Protein AF-A0A5C5W8Z7-F1 (afdb_monomer_lite)

Structure (mmCIF, N/CA/C/O backbone):
data_AF-A0A5C5W8Z7-F1
#
_entry.id   AF-A0A5C5W8Z7-F1
#
loop_
_atom_site.group_PDB
_atom_site.id
_atom_site.type_symbol
_atom_site.label_atom_id
_atom_site.label_alt_id
_atom_site.label_comp_id
_atom_site.label_asym_id
_atom_site.label_entity_id
_atom_site.label_seq_id
_atom_site.pdbx_PDB_ins_code
_atom_site.Cartn_x
_atom_site.Cartn_y
_atom_site.Cartn_z
_atom_site.occupancy
_atom_site.B_iso_or_equiv
_atom_site.auth_seq_id
_atom_site.auth_comp_id
_atom_site.auth_asym_id
_atom_site.auth_atom_id
_atom_site.pdbx_PDB_model_num
ATOM 1 N N . MET A 1 1 ? 2.063 11.743 0.534 1.00 43.50 1 MET A N 1
ATOM 2 C CA . MET A 1 1 ? 2.990 10.641 0.182 1.00 43.50 1 MET A CA 1
ATOM 3 C C . MET A 1 1 ? 2.168 9.383 -0.043 1.00 43.50 1 MET A C 1
ATOM 5 O O . MET A 1 1 ? 1.370 9.056 0.823 1.00 43.50 1 MET A O 1
ATOM 9 N N . ALA A 1 2 ? 2.295 8.718 -1.194 1.00 52.56 2 ALA A N 1
ATOM 10 C CA . ALA A 1 2 ? 1.599 7.452 -1.439 1.00 52.56 2 ALA A CA 1
ATOM 11 C C . ALA A 1 2 ? 2.138 6.369 -0.487 1.00 52.56 2 ALA A C 1
ATOM 13 O O . ALA A 1 2 ? 3.353 6.212 -0.362 1.00 52.56 2 ALA A O 1
ATOM 14 N N . ARG A 1 3 ? 1.246 5.648 0.200 1.00 67.81 3 ARG A N 1
ATOM 15 C CA . ARG A 1 3 ? 1.610 4.568 1.126 1.00 67.81 3 ARG A CA 1
ATOM 16 C C . ARG A 1 3 ? 2.220 3.418 0.315 1.00 67.81 3 ARG A C 1
ATOM 18 O O . ARG A 1 3 ? 1.516 2.792 -0.471 1.00 67.81 3 ARG A O 1
ATOM 25 N N . GLN A 1 4 ? 3.526 3.188 0.443 1.00 77.81 4 GLN A N 1
ATOM 26 C CA . GLN A 1 4 ? 4.206 2.105 -0.275 1.00 77.81 4 GLN A CA 1
ATOM 27 C C . GLN A 1 4 ? 3.780 0.745 0.288 1.00 77.81 4 GLN A C 1
ATOM 29 O O . GLN A 1 4 ? 3.827 0.528 1.498 1.00 77.81 4 GLN A O 1
ATOM 34 N N . ASP A 1 5 ? 3.365 -0.165 -0.595 1.00 88.75 5 ASP A N 1
ATOM 35 C CA . ASP A 1 5 ? 3.001 -1.536 -0.236 1.00 88.75 5 ASP A CA 1
ATOM 36 C C . ASP A 1 5 ? 4.254 -2.425 -0.240 1.00 88.75 5 ASP A C 1
ATOM 38 O O . ASP A 1 5 ? 4.656 -2.984 -1.265 1.00 88.75 5 ASP A O 1
ATOM 42 N N . TYR A 1 6 ? 4.910 -2.518 0.919 1.00 93.62 6 TYR A N 1
ATOM 43 C CA . TYR A 1 6 ? 6.142 -3.293 1.082 1.00 93.62 6 TYR A CA 1
ATOM 44 C C . TYR A 1 6 ? 5.944 -4.789 0.805 1.00 93.62 6 TYR A C 1
ATOM 46 O O . TYR A 1 6 ? 6.866 -5.445 0.315 1.00 93.62 6 TYR A O 1
ATOM 54 N N . PHE A 1 7 ? 4.745 -5.325 1.061 1.00 93.69 7 PHE A N 1
ATOM 55 C CA . PHE A 1 7 ? 4.428 -6.721 0.762 1.00 93.69 7 PHE A CA 1
ATOM 56 C C . PHE A 1 7 ? 4.421 -6.959 -0.747 1.00 93.69 7 PHE A C 1
ATOM 58 O O . PHE A 1 7 ? 5.090 -7.877 -1.222 1.00 93.69 7 PHE A O 1
ATOM 65 N N . ALA A 1 8 ? 3.770 -6.075 -1.509 1.00 93.50 8 ALA A N 1
ATOM 66 C CA . ALA A 1 8 ? 3.748 -6.159 -2.967 1.00 93.50 8 ALA A CA 1
ATOM 67 C C . ALA A 1 8 ? 5.154 -6.056 -3.586 1.00 93.50 8 ALA A C 1
ATOM 69 O O . ALA A 1 8 ? 5.453 -6.773 -4.542 1.00 93.50 8 ALA A O 1
ATOM 70 N N . ILE A 1 9 ? 6.041 -5.223 -3.025 1.00 94.44 9 ILE A N 1
ATOM 71 C CA . ILE A 1 9 ? 7.437 -5.102 -3.487 1.00 94.44 9 ILE A CA 1
ATOM 72 C C . ILE A 1 9 ? 8.199 -6.428 -3.311 1.00 94.44 9 ILE A C 1
ATOM 74 O O . ILE A 1 9 ? 8.946 -6.830 -4.207 1.00 94.44 9 ILE A O 1
ATOM 78 N N . LEU A 1 10 ? 7.980 -7.134 -2.195 1.00 95.00 10 LEU A N 1
ATOM 79 C CA . LEU A 1 10 ? 8.564 -8.458 -1.938 1.00 95.00 10 LEU A CA 1
ATOM 80 C C . LEU A 1 10 ? 7.828 -9.608 -2.645 1.00 95.00 10 LEU A C 1
ATOM 82 O O . LEU A 1 10 ? 8.274 -10.749 -2.561 1.00 95.00 10 LEU A O 1
ATOM 86 N N . GLY A 1 11 ? 6.724 -9.335 -3.349 1.00 93.38 11 GLY A N 1
ATOM 87 C CA . GLY A 1 11 ? 5.895 -10.369 -3.975 1.00 93.38 11 GLY A CA 1
ATOM 88 C C . GLY A 1 11 ? 5.112 -11.218 -2.968 1.00 93.38 11 GLY A C 1
ATOM 89 O O . GLY A 1 11 ? 4.762 -12.358 -3.263 1.00 93.38 11 GLY A O 1
ATOM 90 N N . LEU A 1 12 ? 4.848 -10.673 -1.781 1.00 93.44 12 LEU A N 1
ATOM 91 C CA . LEU A 1 12 ? 4.080 -11.302 -0.713 1.00 93.44 12 LEU A CA 1
ATOM 92 C C . LEU A 1 12 ? 2.656 -10.735 -0.668 1.00 93.44 12 LEU A C 1
ATOM 94 O O . LEU A 1 12 ? 2.416 -9.576 -1.008 1.00 93.44 12 LEU A O 1
ATOM 98 N N . ALA A 1 13 ? 1.701 -11.544 -0.211 1.00 91.38 13 ALA A N 1
ATOM 99 C CA . ALA A 1 13 ? 0.387 -11.032 0.165 1.00 91.38 13 ALA A CA 1
ATOM 100 C C . ALA A 1 13 ? 0.488 -10.290 1.514 1.00 91.38 13 ALA A C 1
ATOM 102 O O . ALA A 1 13 ? 1.388 -10.583 2.294 1.00 91.38 13 ALA A O 1
ATOM 103 N N . PRO A 1 14 ? -0.408 -9.349 1.853 1.00 89.50 14 PRO A N 1
ATOM 104 C CA . PRO A 1 14 ? -0.404 -8.744 3.185 1.00 89.50 14 PRO A CA 1
ATOM 105 C C . PRO A 1 14 ? -0.657 -9.797 4.274 1.00 89.50 14 PRO A C 1
ATOM 107 O O . PRO A 1 14 ? -1.724 -10.414 4.313 1.00 89.50 14 PRO A O 1
ATOM 110 N N . GLY A 1 15 ? 0.312 -10.003 5.166 1.00 90.44 15 GLY A N 1
ATOM 111 C CA . GLY A 1 15 ? 0.252 -11.056 6.180 1.00 90.44 15 GLY A CA 1
ATOM 112 C C . GLY A 1 15 ? 1.413 -11.023 7.170 1.00 90.44 15 GLY A C 1
ATOM 113 O O . GLY A 1 15 ? 2.303 -10.179 7.078 1.00 90.44 15 GLY A O 1
ATOM 114 N N . ARG A 1 16 ? 1.385 -11.935 8.148 1.00 92.12 16 ARG A N 1
ATOM 115 C CA . ARG A 1 16 ? 2.500 -12.151 9.081 1.00 92.12 16 ARG A CA 1
ATOM 116 C C . ARG A 1 16 ? 3.389 -13.255 8.531 1.00 92.12 16 ARG A C 1
ATOM 118 O O . ARG A 1 16 ? 2.893 -14.345 8.267 1.00 92.12 16 ARG A O 1
ATOM 125 N N . TYR A 1 17 ? 4.676 -12.969 8.395 1.00 95.19 17 TYR A N 1
ATOM 126 C CA . TYR A 1 17 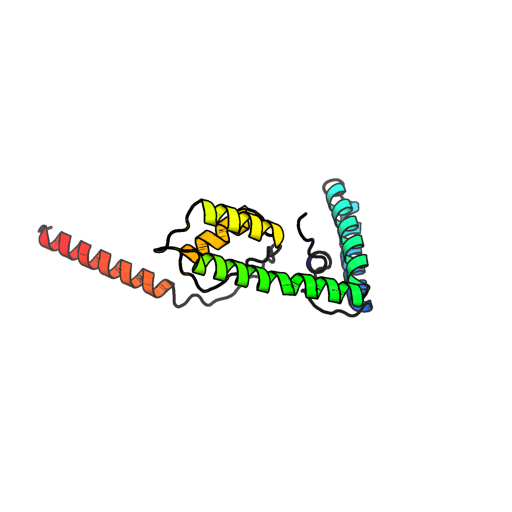? 5.659 -13.897 7.841 1.00 95.19 17 TYR A CA 1
ATOM 127 C C . TYR A 1 17 ? 6.851 -14.000 8.777 1.00 95.19 17 TYR A C 1
ATOM 129 O O . TYR A 1 17 ? 7.242 -13.018 9.407 1.00 95.19 17 TYR A O 1
ATOM 137 N N . GLY A 1 18 ? 7.440 -15.191 8.861 1.00 95.38 18 GLY A N 1
ATOM 138 C CA . GLY A 1 18 ? 8.672 -15.375 9.617 1.00 95.38 18 GLY A CA 1
ATOM 139 C C . GLY A 1 18 ? 9.845 -14.631 8.958 1.00 95.38 18 GLY A C 1
ATOM 140 O O . GLY A 1 18 ? 9.881 -14.537 7.727 1.00 95.38 18 GLY A O 1
ATOM 141 N N . PRO A 1 19 ? 10.851 -14.168 9.727 1.00 95.31 19 PRO A N 1
ATOM 142 C CA . PRO A 1 19 ? 12.020 -13.479 9.172 1.00 95.31 19 PRO A CA 1
ATOM 143 C C . PRO A 1 19 ? 12.725 -14.267 8.057 1.00 95.31 19 PRO A C 1
ATOM 145 O O . PRO A 1 19 ? 13.118 -13.688 7.049 1.00 95.31 19 PRO A O 1
ATOM 148 N N . ALA A 1 20 ? 12.808 -15.596 8.194 1.00 96.12 20 ALA A N 1
ATOM 149 C CA . ALA A 1 20 ? 13.424 -16.477 7.200 1.00 96.12 20 ALA A CA 1
ATOM 150 C C . ALA A 1 20 ? 12.660 -16.527 5.862 1.00 96.12 20 ALA A C 1
ATOM 152 O O . ALA A 1 20 ? 13.264 -16.689 4.802 1.00 96.12 20 ALA A O 1
ATOM 153 N N . GLU A 1 21 ? 11.332 -16.392 5.886 1.00 96.44 21 GLU A N 1
ATOM 154 C CA . GLU A 1 21 ? 10.515 -16.362 4.669 1.00 96.44 21 GLU A CA 1
ATOM 155 C C . GLU A 1 21 ? 10.649 -15.017 3.951 1.00 96.44 21 GLU A C 1
ATOM 157 O O . GLU A 1 21 ? 10.853 -14.981 2.736 1.00 96.44 21 GLU A O 1
ATOM 162 N N . VAL A 1 22 ? 10.624 -13.922 4.715 1.00 96.75 22 VAL A N 1
ATOM 163 C CA . VAL A 1 22 ? 10.871 -12.564 4.209 1.00 96.75 22 VAL A CA 1
ATOM 164 C C . VAL A 1 22 ? 12.258 -12.475 3.564 1.00 96.75 22 VAL A C 1
ATOM 166 O O . VAL A 1 22 ? 12.393 -11.968 2.451 1.00 96.75 22 VAL A O 1
ATOM 169 N N . GLU A 1 23 ? 13.284 -13.024 4.219 1.00 98.00 23 GLU A N 1
ATOM 170 C CA . GLU A 1 23 ? 14.651 -13.084 3.694 1.00 98.00 23 GLU A CA 1
ATOM 171 C C . GLU A 1 23 ? 14.748 -13.930 2.420 1.00 98.00 23 GLU A C 1
ATOM 173 O O . GLU A 1 23 ? 15.351 -13.499 1.434 1.00 98.00 23 GLU A O 1
ATOM 178 N N . ARG A 1 24 ? 14.099 -15.100 2.384 1.00 97.75 24 ARG A N 1
ATOM 179 C CA . ARG A 1 24 ? 14.063 -15.947 1.185 1.00 97.75 24 ARG A CA 1
ATOM 180 C C . ARG A 1 24 ? 13.482 -15.198 -0.016 1.00 97.75 24 ARG A C 1
ATOM 182 O O . ARG A 1 24 ? 14.074 -15.237 -1.095 1.00 97.75 24 ARG A O 1
ATOM 189 N N . GLN A 1 25 ? 12.357 -14.504 0.161 1.00 97.81 25 GLN A N 1
ATOM 190 C CA . GLN A 1 25 ? 11.733 -13.731 -0.917 1.00 97.81 25 GLN A CA 1
ATOM 191 C C . GLN A 1 25 ? 12.593 -12.545 -1.351 1.00 97.81 25 GLN A C 1
ATOM 193 O O . GLN A 1 25 ? 12.768 -12.311 -2.549 1.00 97.81 25 GLN A O 1
ATOM 198 N N . PHE A 1 26 ? 13.198 -11.841 -0.392 1.00 98.12 26 PHE A N 1
ATOM 199 C CA . PHE A 1 26 ? 14.139 -10.765 -0.677 1.00 98.12 26 PHE A CA 1
ATOM 200 C C . PHE A 1 26 ? 15.298 -11.247 -1.562 1.00 98.12 26 PHE A C 1
ATOM 202 O O . PHE A 1 26 ? 15.578 -10.631 -2.591 1.00 98.12 26 PHE A O 1
ATOM 209 N N . LEU A 1 27 ? 15.932 -12.373 -1.219 1.00 98.19 27 LEU A N 1
ATOM 210 C CA . LEU A 1 27 ? 17.051 -12.926 -1.986 1.00 98.19 27 LEU A CA 1
ATOM 211 C C . LEU A 1 27 ? 16.639 -13.351 -3.403 1.00 98.19 27 LEU A C 1
ATOM 213 O O . LEU A 1 27 ? 17.346 -13.037 -4.365 1.00 98.19 27 LEU A O 1
ATOM 217 N N . LEU A 1 28 ? 15.483 -14.010 -3.551 1.00 97.81 28 LEU A N 1
ATOM 218 C CA . LEU A 1 28 ? 14.939 -14.397 -4.858 1.00 97.81 28 LEU A CA 1
ATOM 219 C C . LEU A 1 28 ? 14.698 -13.174 -5.752 1.00 97.81 28 LEU A C 1
ATOM 221 O O . LEU A 1 28 ? 15.101 -13.148 -6.922 1.00 97.81 28 LEU A O 1
ATOM 225 N N . ARG A 1 29 ? 14.075 -12.130 -5.197 1.00 97.31 29 ARG A N 1
ATOM 226 C CA . ARG A 1 29 ? 13.762 -10.914 -5.946 1.00 97.31 29 ARG A CA 1
ATOM 227 C C . ARG A 1 29 ? 15.014 -10.110 -6.278 1.00 97.31 29 ARG A C 1
ATOM 229 O O . ARG A 1 29 ? 15.156 -9.658 -7.413 1.00 97.31 29 ARG A O 1
ATOM 236 N N . ARG A 1 30 ? 15.946 -10.002 -5.328 1.00 98.00 30 ARG A N 1
ATOM 237 C CA . ARG A 1 30 ? 17.237 -9.331 -5.509 1.00 98.00 30 ARG A CA 1
ATOM 238 C C . ARG A 1 30 ? 18.019 -9.953 -6.655 1.00 98.00 30 ARG A C 1
ATOM 240 O O . ARG A 1 30 ? 18.478 -9.216 -7.517 1.00 98.00 30 ARG A O 1
ATOM 247 N N . ARG A 1 31 ? 18.123 -11.286 -6.709 1.00 97.75 31 ARG A N 1
ATOM 248 C CA . ARG A 1 31 ? 18.792 -11.989 -7.817 1.00 97.75 31 ARG A CA 1
ATOM 249 C C . ARG A 1 31 ? 18.205 -11.588 -9.171 1.00 97.75 31 ARG A C 1
ATOM 251 O O . ARG A 1 31 ? 18.941 -11.169 -10.051 1.00 97.75 31 ARG A O 1
ATOM 258 N N . THR A 1 32 ? 16.877 -11.611 -9.285 1.00 96.38 32 THR A N 1
ATOM 259 C CA . THR A 1 32 ? 16.175 -11.231 -10.522 1.00 96.38 32 THR A CA 1
ATOM 260 C C . THR A 1 32 ? 16.473 -9.787 -10.948 1.00 96.38 32 THR A C 1
ATOM 262 O O . THR A 1 32 ? 16.596 -9.503 -12.137 1.00 96.38 32 THR A O 1
ATOM 265 N N . LEU A 1 33 ? 16.565 -8.850 -9.998 1.00 96.56 33 LEU A N 1
ATOM 266 C CA . LEU A 1 33 ? 16.876 -7.448 -10.300 1.00 96.56 33 LEU A CA 1
ATOM 267 C C . LEU A 1 33 ? 18.354 -7.232 -10.640 1.00 96.56 33 LEU A C 1
ATOM 269 O O . LEU A 1 33 ? 18.656 -6.431 -11.521 1.00 96.56 33 LEU A O 1
ATOM 273 N N . LEU A 1 34 ? 19.264 -7.962 -9.991 1.00 97.12 34 LEU A N 1
ATOM 274 C CA . LEU A 1 34 ? 20.688 -7.938 -10.327 1.00 97.12 34 LEU A CA 1
ATOM 275 C C . LEU A 1 34 ? 20.926 -8.444 -11.753 1.00 97.12 34 LEU A C 1
ATOM 277 O O . LEU A 1 34 ? 21.647 -7.793 -12.501 1.00 97.12 34 LEU A O 1
ATOM 281 N N . ASP A 1 35 ? 20.244 -9.517 -12.164 1.00 96.31 35 ASP A N 1
ATOM 282 C CA . ASP A 1 35 ? 20.320 -10.018 -13.542 1.00 96.31 35 ASP A CA 1
ATOM 283 C C . ASP A 1 35 ? 19.895 -8.928 -14.551 1.00 96.31 35 ASP A C 1
ATOM 285 O O . ASP A 1 35 ? 20.507 -8.761 -15.605 1.00 96.31 35 ASP A O 1
ATOM 289 N N . ARG A 1 36 ? 18.895 -8.105 -14.198 1.00 95.75 36 ARG A N 1
ATOM 290 C CA . ARG A 1 36 ? 18.420 -6.988 -15.035 1.00 95.75 36 ARG A CA 1
ATOM 291 C C . ARG A 1 36 ? 19.379 -5.803 -15.109 1.00 95.75 36 ARG A C 1
ATOM 293 O O . ARG A 1 36 ? 19.357 -5.097 -16.115 1.00 95.75 36 ARG A O 1
ATOM 300 N N . LEU A 1 37 ? 20.215 -5.574 -14.093 1.00 95.00 37 LEU A N 1
ATOM 301 C CA . LEU A 1 37 ? 21.189 -4.473 -14.101 1.00 95.00 37 LEU A CA 1
ATOM 302 C C . LEU A 1 37 ? 22.240 -4.618 -15.209 1.00 95.00 37 LEU A C 1
ATOM 304 O O . LEU A 1 37 ? 22.832 -3.617 -15.614 1.00 95.00 37 LEU A O 1
ATOM 308 N N . HIS A 1 38 ? 22.449 -5.832 -15.723 1.00 93.94 38 HIS A N 1
ATOM 309 C CA . HIS A 1 38 ? 23.340 -6.080 -16.854 1.00 93.94 38 HIS A CA 1
ATOM 310 C C . HIS A 1 38 ? 22.792 -5.548 -18.190 1.00 93.94 38 HIS A C 1
ATOM 312 O O . HIS A 1 38 ? 23.553 -5.420 -19.148 1.00 93.94 38 HIS A O 1
ATOM 318 N N . HIS A 1 39 ? 21.503 -5.195 -18.267 1.00 94.81 39 HIS A N 1
ATOM 319 C CA . HIS A 1 39 ? 20.895 -4.629 -19.470 1.00 94.81 39 HIS A CA 1
ATOM 320 C C . HIS A 1 39 ? 20.858 -3.093 -19.403 1.00 94.81 39 HIS A C 1
ATOM 322 O O . HIS A 1 39 ? 20.148 -2.538 -18.559 1.00 94.81 39 HIS A O 1
ATOM 328 N N . PRO A 1 40 ? 21.546 -2.371 -20.314 1.00 95.06 40 PRO A N 1
ATOM 329 C CA . PRO A 1 40 ? 21.642 -0.912 -20.245 1.00 95.06 40 PRO A CA 1
ATOM 330 C C . PRO A 1 40 ? 20.276 -0.224 -20.362 1.00 95.06 40 PRO A C 1
ATOM 332 O O . PRO A 1 40 ? 20.027 0.748 -19.658 1.00 95.06 40 PRO A O 1
ATOM 335 N N . ALA A 1 41 ? 19.362 -0.775 -21.169 1.00 96.88 41 ALA A N 1
ATOM 336 C CA . ALA A 1 41 ? 18.023 -0.221 -21.379 1.00 96.88 41 ALA A CA 1
ATOM 337 C C . ALA A 1 41 ? 17.134 -0.218 -20.119 1.00 96.88 41 ALA A C 1
ATOM 339 O O . ALA A 1 41 ? 16.183 0.552 -20.049 1.00 96.88 41 ALA A O 1
ATOM 340 N N . CYS A 1 42 ? 17.418 -1.069 -19.126 1.00 96.44 42 CYS A N 1
ATOM 341 C CA . CYS A 1 42 ? 16.596 -1.201 -17.916 1.00 96.44 42 CYS A CA 1
ATOM 342 C C . CYS A 1 42 ? 17.364 -0.879 -16.628 1.00 96.44 42 CYS A C 1
ATOM 344 O O . CYS A 1 42 ? 16.817 -1.053 -15.537 1.00 96.44 42 CYS A O 1
ATOM 346 N N . ARG A 1 43 ? 18.622 -0.435 -16.730 1.00 96.12 43 ARG A N 1
ATOM 347 C CA . ARG A 1 43 ? 19.531 -0.299 -15.585 1.00 96.12 43 ARG A CA 1
ATOM 348 C C . ARG A 1 43 ? 19.011 0.674 -14.529 1.00 96.12 43 ARG A C 1
ATOM 350 O O . ARG A 1 43 ? 19.019 0.337 -13.349 1.00 96.12 43 ARG A O 1
ATOM 357 N N . GLU A 1 44 ? 18.542 1.851 -14.938 1.00 96.12 44 GLU A N 1
ATOM 358 C CA . GLU A 1 44 ? 18.035 2.867 -14.004 1.00 96.12 44 GLU A CA 1
ATOM 359 C C . GLU A 1 44 ? 16.813 2.363 -13.232 1.00 96.12 44 GLU A C 1
ATOM 361 O O . GLU A 1 44 ? 16.769 2.441 -12.005 1.00 96.12 44 GLU A O 1
ATOM 366 N N . GLN A 1 45 ? 15.854 1.759 -13.938 1.00 95.81 45 GLN A N 1
ATOM 367 C CA . GLN A 1 45 ? 14.658 1.206 -13.312 1.00 95.81 45 GLN A CA 1
ATOM 368 C C . GLN A 1 45 ? 14.990 0.031 -12.383 1.00 95.81 45 GLN A C 1
ATOM 370 O O . GLN A 1 45 ? 14.467 -0.033 -11.274 1.00 95.81 45 GLN A O 1
ATOM 375 N N . ALA A 1 46 ? 15.893 -0.865 -12.792 1.00 96.19 46 ALA A N 1
ATOM 376 C CA . ALA A 1 46 ? 16.341 -1.978 -11.958 1.00 96.19 46 ALA A CA 1
ATOM 377 C C . ALA A 1 46 ? 17.067 -1.499 -10.689 1.00 96.19 46 ALA A C 1
ATOM 379 O O . ALA A 1 46 ? 16.886 -2.097 -9.629 1.00 96.19 46 ALA A O 1
ATOM 380 N N . SER A 1 47 ? 17.835 -0.406 -10.773 1.00 97.00 47 SER A N 1
ATOM 381 C CA . SER A 1 47 ? 18.465 0.225 -9.608 1.00 97.00 47 SER A CA 1
ATOM 382 C C . SER A 1 47 ? 17.418 0.792 -8.650 1.00 97.00 47 SER A C 1
ATOM 384 O O . SER A 1 47 ? 17.437 0.473 -7.464 1.00 97.00 47 SER A O 1
ATOM 386 N N . ALA A 1 48 ? 16.453 1.560 -9.165 1.00 96.56 48 ALA A N 1
ATOM 387 C CA . ALA A 1 48 ? 15.379 2.123 -8.349 1.00 96.56 48 ALA A CA 1
ATOM 388 C C . ALA A 1 48 ? 14.518 1.033 -7.682 1.00 96.56 48 ALA A C 1
ATOM 390 O O . ALA A 1 48 ? 14.097 1.172 -6.532 1.00 96.56 48 ALA A O 1
ATOM 391 N N . ASP A 1 49 ? 14.258 -0.070 -8.386 1.00 96.12 49 ASP A N 1
ATOM 392 C CA . ASP A 1 49 ? 13.524 -1.208 -7.837 1.00 96.12 49 ASP A CA 1
ATOM 393 C C . ASP A 1 49 ? 14.337 -1.968 -6.774 1.00 96.12 49 ASP A C 1
ATOM 395 O O . ASP A 1 49 ? 13.752 -2.451 -5.802 1.00 96.12 49 ASP A O 1
ATOM 399 N N . LEU A 1 50 ? 15.669 -2.037 -6.900 1.00 97.31 50 LEU A N 1
ATOM 400 C CA .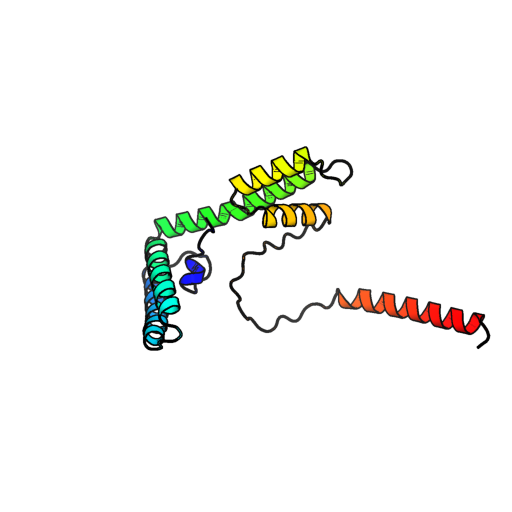 LEU A 1 50 ? 16.552 -2.583 -5.861 1.00 97.31 50 LEU A CA 1
ATOM 401 C C . LEU A 1 50 ? 16.505 -1.746 -4.585 1.00 97.31 50 LEU A C 1
ATOM 403 O O . LEU A 1 50 ? 16.352 -2.309 -3.501 1.00 97.31 50 LEU A O 1
ATOM 407 N N . ASP A 1 51 ? 16.566 -0.421 -4.703 1.00 97.19 51 ASP A N 1
ATOM 408 C CA . ASP A 1 51 ? 16.484 0.473 -3.547 1.00 97.19 51 ASP A CA 1
ATOM 409 C C . ASP A 1 51 ? 15.149 0.297 -2.809 1.00 97.19 51 ASP A C 1
ATOM 411 O O . ASP A 1 51 ? 15.113 0.100 -1.591 1.00 97.19 51 ASP A O 1
ATOM 415 N N . ARG A 1 52 ? 14.036 0.252 -3.555 1.00 96.31 52 ARG A N 1
ATOM 416 C CA . ARG A 1 52 ? 12.701 -0.036 -2.998 1.00 96.31 52 ARG A CA 1
ATOM 417 C C . ARG A 1 52 ? 12.639 -1.406 -2.325 1.00 96.31 52 ARG A C 1
ATOM 419 O O . ARG A 1 52 ? 12.040 -1.530 -1.257 1.00 96.31 52 ARG A O 1
ATOM 426 N N . LEU A 1 53 ? 13.252 -2.426 -2.928 1.00 97.25 53 LEU A N 1
ATOM 427 C CA . LEU A 1 53 ? 13.305 -3.779 -2.375 1.00 97.25 53 LEU A CA 1
ATOM 428 C C . LEU A 1 53 ? 14.049 -3.810 -1.032 1.00 97.25 53 LEU A C 1
ATOM 430 O O . LEU A 1 53 ? 13.592 -4.466 -0.096 1.00 97.25 53 LEU A O 1
ATOM 434 N N . HIS A 1 54 ? 15.157 -3.078 -0.911 1.00 97.06 54 HIS A N 1
ATOM 435 C CA . HIS A 1 54 ? 15.912 -2.965 0.337 1.00 97.06 54 HIS A CA 1
ATOM 436 C C . HIS A 1 54 ? 15.114 -2.263 1.442 1.00 97.06 54 HIS A C 1
ATOM 438 O O . HIS A 1 54 ? 15.106 -2.740 2.580 1.00 97.06 54 HIS A O 1
ATOM 444 N N . VAL A 1 55 ? 14.394 -1.185 1.113 1.00 95.44 55 VAL A N 1
ATOM 445 C CA . VAL A 1 55 ? 13.501 -0.508 2.069 1.00 95.44 55 VAL A CA 1
ATOM 446 C C . VAL A 1 55 ? 12.381 -1.447 2.525 1.00 95.44 55 VAL A C 1
ATOM 448 O O . VAL A 1 55 ? 12.144 -1.576 3.726 1.00 95.44 55 VAL A O 1
ATOM 451 N N . ALA A 1 56 ? 11.740 -2.163 1.595 1.00 95.12 56 ALA A N 1
ATOM 452 C CA . ALA A 1 56 ? 10.689 -3.129 1.915 1.00 95.12 56 ALA A CA 1
ATOM 453 C C . ALA A 1 56 ? 11.196 -4.259 2.826 1.00 95.12 56 ALA A C 1
ATOM 455 O O . ALA A 1 56 ? 10.539 -4.607 3.808 1.00 95.12 56 ALA A O 1
ATOM 456 N N . TYR A 1 57 ? 12.390 -4.794 2.552 1.00 96.88 57 TYR A N 1
ATOM 457 C CA . TYR A 1 57 ? 13.023 -5.803 3.400 1.00 96.88 57 TYR A CA 1
ATOM 458 C C . TYR A 1 57 ? 13.310 -5.272 4.809 1.00 96.88 57 TYR A C 1
ATOM 460 O O . TYR A 1 57 ? 12.952 -5.916 5.793 1.00 96.88 57 TYR A O 1
ATOM 468 N N . ALA A 1 58 ? 13.889 -4.075 4.927 1.00 95.06 58 ALA A N 1
ATOM 469 C CA . ALA A 1 58 ? 14.166 -3.454 6.222 1.00 95.06 58 ALA A CA 1
ATOM 470 C C . ALA A 1 58 ? 12.889 -3.161 7.033 1.00 95.06 58 ALA A C 1
ATOM 472 O O . ALA A 1 58 ? 12.914 -3.212 8.266 1.00 95.06 58 ALA A O 1
ATOM 473 N N . ALA A 1 59 ? 11.775 -2.869 6.357 1.00 93.06 59 ALA A N 1
ATOM 474 C CA . ALA A 1 59 ? 10.479 -2.659 6.994 1.00 93.06 59 ALA A CA 1
ATOM 475 C C . ALA A 1 59 ? 9.837 -3.972 7.477 1.00 93.06 59 ALA A C 1
ATOM 477 O O . ALA A 1 59 ? 9.243 -3.992 8.552 1.00 93.06 59 ALA A O 1
ATOM 478 N N . LEU A 1 60 ? 9.961 -5.060 6.708 1.00 95.44 60 LEU A N 1
ATOM 479 C CA . LEU A 1 60 ? 9.250 -6.320 6.962 1.00 95.44 60 LEU A CA 1
ATOM 480 C C . LEU A 1 60 ? 10.066 -7.389 7.702 1.00 95.44 60 LEU A C 1
ATOM 482 O O . LEU A 1 60 ? 9.479 -8.354 8.186 1.00 95.44 60 LEU A O 1
ATOM 486 N N . ARG A 1 61 ? 11.392 -7.242 7.816 1.00 95.81 61 ARG A N 1
ATOM 487 C CA . ARG A 1 61 ? 12.258 -8.190 8.546 1.00 95.81 61 ARG A CA 1
ATOM 488 C C . ARG A 1 61 ? 11.939 -8.257 10.043 1.00 95.81 61 ARG A C 1
ATOM 490 O O . ARG A 1 61 ? 12.108 -9.312 10.650 1.00 95.81 61 ARG A O 1
ATOM 497 N N . ASP A 1 62 ? 11.519 -7.139 10.632 1.00 93.88 62 ASP A N 1
ATOM 498 C CA . ASP A 1 62 ? 11.154 -7.046 12.046 1.00 93.88 62 ASP A CA 1
ATOM 499 C C . ASP A 1 62 ? 9.652 -7.356 12.237 1.00 93.88 62 ASP A C 1
ATOM 501 O O . ASP A 1 62 ? 8.807 -6.609 11.726 1.00 93.88 62 ASP A O 1
ATOM 505 N N . PRO A 1 63 ? 9.289 -8.411 12.995 1.00 92.00 63 PRO A N 1
ATOM 506 C CA . PRO A 1 63 ? 7.894 -8.758 13.270 1.00 92.00 63 PRO A CA 1
ATOM 507 C C . PRO A 1 63 ? 7.075 -7.632 13.921 1.00 92.00 63 PRO A C 1
ATOM 509 O O . PRO A 1 63 ? 5.862 -7.540 13.693 1.00 92.00 63 PRO A O 1
ATOM 512 N N . ALA A 1 64 ? 7.711 -6.767 14.721 1.00 92.44 64 ALA A N 1
ATOM 513 C CA . ALA A 1 64 ? 7.043 -5.638 15.361 1.00 92.44 64 ALA A CA 1
ATOM 514 C C . ALA A 1 64 ? 6.634 -4.587 14.320 1.00 92.44 64 ALA A C 1
ATOM 516 O O . ALA A 1 64 ? 5.465 -4.196 14.252 1.00 92.44 64 ALA A O 1
ATOM 517 N N . ARG A 1 65 ? 7.561 -4.210 13.431 1.00 89.94 65 ARG A N 1
ATOM 518 C CA . ARG A 1 65 ? 7.293 -3.290 12.312 1.00 89.94 65 ARG A CA 1
ATOM 519 C C . ARG A 1 65 ? 6.295 -3.866 11.316 1.00 89.94 65 ARG A C 1
ATOM 521 O O . ARG A 1 65 ? 5.421 -3.144 10.844 1.00 89.94 65 ARG A O 1
ATOM 528 N N . GLN A 1 66 ? 6.365 -5.169 11.044 1.00 91.88 66 GLN A N 1
ATOM 529 C CA . GLN A 1 66 ? 5.379 -5.855 10.210 1.00 91.88 66 GLN A CA 1
ATOM 530 C C . GLN A 1 66 ? 3.973 -5.746 10.814 1.00 91.88 66 GLN A C 1
ATOM 532 O O . GLN A 1 66 ? 3.015 -5.425 10.113 1.00 91.88 66 GLN A O 1
ATOM 537 N N . SER A 1 67 ? 3.847 -5.974 12.123 1.00 88.25 67 SER A N 1
ATOM 538 C CA . SER A 1 67 ? 2.570 -5.852 12.831 1.00 88.25 67 SER A CA 1
ATOM 539 C C . SER A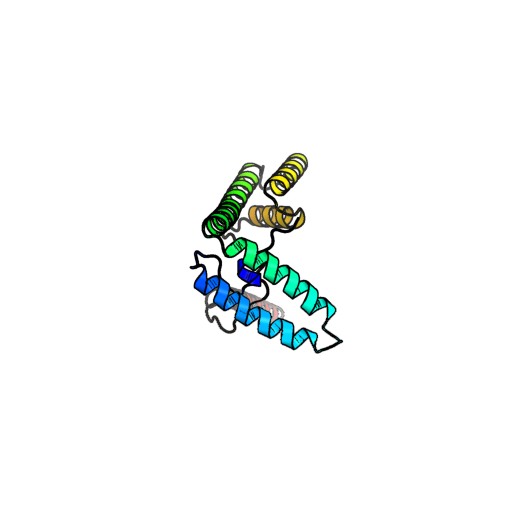 1 67 ? 2.037 -4.421 12.814 1.00 88.25 67 SER A C 1
ATOM 541 O O . SER A 1 67 ? 0.846 -4.237 12.567 1.00 88.25 67 SER A O 1
ATOM 543 N N . GLN A 1 68 ? 2.907 -3.425 13.000 1.00 88.31 68 GLN A N 1
ATOM 544 C CA . GLN A 1 68 ? 2.549 -2.013 12.876 1.00 88.31 68 GLN A CA 1
ATOM 545 C C . GLN A 1 68 ? 2.069 -1.673 11.459 1.00 88.31 68 GLN A C 1
ATOM 547 O O . GLN A 1 68 ? 1.035 -1.038 11.297 1.00 88.31 68 GLN A O 1
ATOM 552 N N . HIS A 1 69 ? 2.761 -2.141 10.418 1.00 86.06 69 HIS A N 1
ATOM 553 C CA . HIS A 1 69 ? 2.349 -1.886 9.037 1.00 86.06 69 HIS A CA 1
ATOM 554 C C . HIS A 1 69 ? 0.992 -2.534 8.716 1.00 86.06 69 HIS A C 1
ATOM 556 O O . HIS A 1 69 ? 0.155 -1.950 8.028 1.00 86.06 69 HIS A O 1
ATOM 562 N N . LEU A 1 70 ? 0.732 -3.729 9.255 1.00 86.31 70 LEU A N 1
ATOM 563 C CA . LEU A 1 70 ? -0.554 -4.408 9.108 1.00 86.31 70 LEU A CA 1
ATOM 564 C C . LEU A 1 70 ? -1.689 -3.713 9.871 1.00 86.31 70 LEU A C 1
ATOM 566 O O . LEU A 1 70 ? -2.803 -3.667 9.352 1.00 86.31 70 LEU A O 1
ATOM 570 N N . SER A 1 71 ? -1.453 -3.186 11.079 1.00 83.31 71 SER A N 1
ATOM 571 C CA . SER A 1 71 ? -2.482 -2.432 11.815 1.00 83.31 71 SER A CA 1
ATOM 572 C C . SER A 1 71 ? -2.822 -1.132 11.092 1.00 83.31 71 SER A C 1
ATOM 574 O O . SER A 1 71 ? -3.989 -0.830 10.855 1.00 83.31 71 SER A O 1
ATOM 576 N N . GLU A 1 72 ? -1.797 -0.437 10.618 1.00 82.06 72 GLU A N 1
ATOM 577 C CA . GLU A 1 72 ? -1.894 0.733 9.762 1.00 82.06 72 GLU A CA 1
ATOM 578 C C . GLU A 1 72 ? -2.715 0.489 8.484 1.00 82.06 72 GLU A C 1
ATOM 580 O O . GLU A 1 72 ? -3.547 1.320 8.106 1.00 82.06 72 GLU A O 1
ATOM 585 N N . GLN A 1 73 ? -2.512 -0.657 7.827 1.00 74.62 73 GLN A N 1
ATOM 586 C CA . GLN A 1 73 ? -3.297 -1.071 6.663 1.00 74.62 73 GLN A CA 1
ATOM 587 C C . GLN A 1 73 ? -4.724 -1.512 7.019 1.00 74.62 73 GLN A C 1
ATOM 589 O O . GLN A 1 73 ? -5.617 -1.351 6.190 1.00 74.62 73 GLN A O 1
ATOM 594 N N . ARG A 1 74 ? -4.962 -2.062 8.219 1.00 71.19 74 ARG A N 1
ATOM 595 C CA . ARG A 1 74 ? -6.301 -2.462 8.692 1.00 71.19 74 ARG A CA 1
ATOM 596 C C . ARG A 1 74 ? -7.174 -1.286 9.110 1.00 71.19 74 ARG A C 1
ATOM 598 O O . ARG A 1 74 ? -8.380 -1.386 8.970 1.00 71.19 74 ARG A O 1
ATOM 605 N N . HIS A 1 75 ? -6.604 -0.183 9.586 1.00 64.38 75 HIS A N 1
ATOM 606 C CA . HIS A 1 75 ? -7.397 0.994 9.969 1.00 64.38 75 HIS A CA 1
ATOM 607 C C . HIS A 1 75 ? -7.851 1.832 8.764 1.00 64.38 75 HIS A C 1
ATOM 609 O O . HIS A 1 75 ? -8.811 2.590 8.862 1.00 64.38 75 HIS A O 1
ATOM 615 N N . ALA A 1 76 ? -7.204 1.671 7.606 1.00 64.44 76 ALA A N 1
ATOM 616 C CA . ALA A 1 76 ? -7.613 2.330 6.369 1.00 64.44 76 ALA A CA 1
ATOM 617 C C . ALA A 1 76 ? -9.021 1.920 5.873 1.00 64.44 76 ALA A C 1
ATOM 619 O O . ALA A 1 76 ? -9.804 2.818 5.576 1.00 64.44 76 ALA A O 1
ATOM 620 N N . PRO A 1 77 ? -9.392 0.624 5.779 1.00 68.06 77 PRO A N 1
ATOM 621 C CA . PRO A 1 77 ? -10.736 0.238 5.352 1.00 68.06 77 PRO A CA 1
ATOM 622 C C . PRO A 1 77 ? -11.826 0.720 6.315 1.00 68.06 77 PRO A C 1
ATOM 624 O O . PRO A 1 77 ? -12.850 1.205 5.843 1.00 68.06 77 PRO A O 1
ATOM 627 N N . ASP A 1 78 ? -11.590 0.696 7.629 1.00 78.12 78 ASP A N 1
ATOM 628 C CA . ASP A 1 78 ? -12.568 1.198 8.603 1.00 78.12 78 ASP A CA 1
ATOM 629 C C . ASP A 1 78 ? -12.780 2.713 8.462 1.00 78.12 78 ASP A C 1
ATOM 631 O O . ASP A 1 78 ? -13.914 3.188 8.479 1.00 78.12 78 ASP A O 1
ATOM 635 N N . ALA A 1 79 ? -11.708 3.481 8.233 1.00 82.81 79 ALA A N 1
ATOM 636 C CA . ALA A 1 79 ? -11.801 4.923 8.004 1.00 82.81 79 ALA A CA 1
ATOM 637 C C . ALA A 1 79 ? -12.569 5.271 6.715 1.00 82.81 79 ALA A C 1
ATOM 639 O O . ALA A 1 79 ? -13.346 6.224 6.702 1.00 82.81 79 ALA A O 1
ATOM 640 N N . VAL A 1 80 ? -12.392 4.490 5.643 1.00 86.44 80 VAL A N 1
ATOM 641 C CA . VAL A 1 80 ? -13.127 4.675 4.378 1.00 86.44 80 VAL A CA 1
ATOM 642 C C . VAL A 1 80 ? -14.610 4.346 4.548 1.00 86.44 80 VAL A C 1
ATOM 644 O O . VAL A 1 80 ? -15.455 5.092 4.059 1.00 86.44 80 VAL A O 1
ATOM 647 N N . VAL A 1 81 ? -14.938 3.268 5.267 1.00 88.12 81 VAL A N 1
ATOM 648 C CA . VAL A 1 81 ? -16.331 2.892 5.564 1.00 88.12 81 VAL A CA 1
ATOM 649 C C . VAL A 1 81 ? -17.010 3.957 6.427 1.00 88.12 81 VAL A C 1
ATOM 651 O O . VAL A 1 81 ? -18.138 4.354 6.139 1.00 88.12 81 VAL A O 1
ATOM 654 N N . LEU A 1 82 ? -16.319 4.472 7.449 1.00 89.38 82 LEU A N 1
ATOM 655 C CA . LEU A 1 82 ? -16.823 5.568 8.280 1.00 89.38 82 LEU A CA 1
ATOM 656 C C . LEU A 1 82 ? -17.045 6.847 7.467 1.00 89.38 82 LEU A C 1
ATOM 658 O O . LEU A 1 82 ? -18.088 7.483 7.612 1.00 89.38 82 LEU A O 1
ATOM 662 N N . LEU A 1 83 ? -16.106 7.200 6.583 1.00 92.44 83 LEU A N 1
ATOM 663 C CA . LEU A 1 83 ? -16.251 8.356 5.703 1.00 92.44 83 LEU A CA 1
ATOM 664 C C . LEU A 1 83 ? -17.441 8.188 4.751 1.00 92.44 83 LEU A C 1
ATOM 666 O O . LEU A 1 83 ? -18.228 9.112 4.598 1.00 92.44 83 LEU A O 1
ATOM 670 N N . ALA A 1 84 ? -17.615 7.013 4.149 1.00 91.88 84 ALA A N 1
ATOM 671 C CA . ALA A 1 84 ? -18.738 6.731 3.259 1.00 91.88 84 ALA A CA 1
ATOM 672 C C . ALA A 1 84 ? -20.093 6.802 3.973 1.00 91.88 84 ALA A C 1
ATOM 674 O O . ALA A 1 84 ? -21.021 7.424 3.460 1.00 91.88 84 ALA A O 1
ATOM 675 N N . ARG A 1 85 ? -20.190 6.249 5.189 1.00 91.06 85 ARG A N 1
ATOM 676 C CA . ARG A 1 85 ? -21.384 6.402 6.030 1.00 91.06 85 ARG A CA 1
ATOM 677 C C . ARG A 1 85 ? -21.680 7.877 6.296 1.00 91.06 85 ARG A C 1
ATOM 679 O O . ARG A 1 85 ? -22.810 8.314 6.129 1.00 91.06 85 ARG A O 1
ATOM 686 N N . ARG A 1 86 ? -20.649 8.657 6.624 1.00 92.62 86 ARG A N 1
ATOM 687 C CA . ARG A 1 86 ? -20.769 10.099 6.853 1.00 92.62 86 ARG A CA 1
ATOM 688 C C . ARG A 1 86 ? -21.199 10.871 5.606 1.00 92.62 86 ARG A C 1
ATOM 690 O O . ARG A 1 86 ? -21.948 11.832 5.732 1.00 92.62 86 ARG A O 1
ATOM 697 N N . ILE A 1 87 ? -20.732 10.470 4.421 1.00 93.19 87 ILE A N 1
ATOM 698 C CA . ILE A 1 87 ? -21.203 11.022 3.144 1.00 93.19 87 ILE A CA 1
ATOM 699 C C . ILE A 1 87 ? -22.701 10.756 3.006 1.00 93.19 87 ILE A C 1
ATOM 701 O O . ILE A 1 87 ? -23.432 11.696 2.721 1.00 93.19 87 ILE A O 1
ATOM 705 N N . GLY A 1 88 ? -23.149 9.522 3.264 1.00 92.00 88 GLY A N 1
ATOM 706 C CA . GLY A 1 88 ? -24.564 9.146 3.229 1.00 92.00 88 GLY A CA 1
ATOM 707 C C . GLY A 1 88 ? -25.419 9.972 4.191 1.00 92.00 88 GLY A C 1
ATOM 708 O O . GLY A 1 88 ? -26.423 10.539 3.775 1.00 92.00 88 GLY A O 1
ATOM 709 N N . ASP A 1 89 ? -24.967 10.131 5.438 1.00 91.31 89 ASP A N 1
ATOM 710 C CA . ASP A 1 89 ? -25.648 10.944 6.458 1.00 91.31 89 ASP A CA 1
ATOM 711 C C . ASP A 1 89 ? -25.674 12.449 6.110 1.00 91.31 89 ASP A C 1
ATOM 713 O O . ASP A 1 89 ? -26.506 13.196 6.621 1.00 91.31 89 ASP A O 1
ATOM 717 N N . ALA A 1 90 ? -24.748 12.916 5.266 1.00 93.12 90 ALA A N 1
ATOM 718 C CA . ALA A 1 90 ? -24.653 14.308 4.828 1.00 93.12 90 ALA A CA 1
ATOM 719 C C . ALA A 1 90 ? -25.452 14.613 3.547 1.00 93.12 90 ALA A C 1
ATOM 721 O O . ALA A 1 90 ? -25.475 15.774 3.123 1.00 93.12 90 ALA A O 1
ATOM 722 N N . LEU A 1 91 ? -26.067 13.605 2.918 1.00 93.00 91 LEU A N 1
ATOM 723 C CA . LEU A 1 91 ? -26.953 13.804 1.775 1.00 93.00 91 LEU A CA 1
ATOM 724 C C . LEU A 1 91 ? -28.299 14.350 2.251 1.00 93.00 91 LEU A C 1
ATOM 726 O O . LEU A 1 91 ? -29.017 13.708 3.012 1.00 93.00 91 LEU A O 1
ATOM 730 N N . GLU A 1 92 ? -28.659 15.526 1.751 1.00 87.38 92 GLU A N 1
ATOM 731 C CA . GLU A 1 92 ? -29.984 16.117 1.929 1.00 87.38 92 GLU A CA 1
ATOM 732 C C . GLU A 1 92 ? -30.733 15.940 0.605 1.00 87.38 92 GLU A C 1
ATOM 734 O O . GLU A 1 92 ? -30.260 16.399 -0.436 1.00 87.38 92 GLU A O 1
ATOM 739 N N . ASP A 1 93 ? -31.848 15.205 0.616 1.00 86.19 93 ASP A N 1
ATOM 740 C CA . ASP A 1 93 ? -32.646 14.893 -0.584 1.00 86.19 93 ASP A CA 1
ATOM 741 C C . ASP A 1 93 ? -31.841 14.227 -1.723 1.00 86.19 93 ASP A C 1
ATOM 743 O O . ASP A 1 93 ? -32.091 14.442 -2.909 1.00 86.19 93 ASP A O 1
ATOM 747 N N . GLY A 1 94 ? -30.836 13.418 -1.367 1.00 84.44 94 GLY A N 1
ATOM 748 C CA . GLY A 1 94 ? -29.965 12.735 -2.332 1.00 84.44 94 GLY A CA 1
ATOM 749 C C . GLY A 1 94 ? -28.913 13.638 -2.985 1.00 84.44 94 GLY A C 1
ATOM 750 O O . GLY A 1 94 ? -28.230 13.210 -3.914 1.00 84.44 94 GLY A O 1
ATOM 751 N N . LEU A 1 95 ? -28.748 14.872 -2.503 1.00 89.19 95 LEU A N 1
ATOM 752 C CA . LEU A 1 95 ? -27.763 15.824 -3.003 1.00 89.19 95 LEU A CA 1
ATOM 753 C C . LEU A 1 95 ? -26.777 16.226 -1.905 1.00 89.19 95 LEU A C 1
ATOM 755 O O . LEU A 1 95 ? -27.121 16.415 -0.739 1.00 89.19 95 LEU A O 1
ATOM 759 N N . LEU A 1 96 ? -25.517 16.399 -2.304 1.00 91.94 96 LEU A N 1
ATOM 760 C CA . LEU A 1 96 ? -24.457 16.863 -1.416 1.00 91.94 96 LEU A CA 1
ATOM 761 C C . LEU A 1 96 ? -24.218 18.360 -1.640 1.00 91.94 96 LEU A C 1
ATOM 763 O O . LEU A 1 96 ? -23.769 18.771 -2.713 1.00 91.94 96 LEU A O 1
ATOM 767 N N . ARG A 1 97 ? -24.484 19.188 -0.623 1.00 95.00 97 ARG A N 1
ATOM 768 C CA . ARG A 1 97 ? -24.196 20.632 -0.684 1.00 95.00 97 ARG A CA 1
ATOM 769 C C . ARG A 1 97 ? -22.696 20.887 -0.859 1.00 95.00 97 ARG A C 1
ATOM 771 O O . ARG A 1 97 ? -21.868 20.172 -0.297 1.00 95.00 97 ARG A O 1
ATOM 778 N N . HIS A 1 98 ? -22.341 21.974 -1.548 1.00 94.06 98 HIS A N 1
ATOM 779 C CA . HIS A 1 98 ? -20.941 22.345 -1.801 1.00 94.06 98 HIS A CA 1
ATOM 780 C C . HIS A 1 98 ? -20.106 22.446 -0.514 1.00 94.06 98 HIS A C 1
ATOM 782 O O . HIS A 1 98 ? -19.005 21.911 -0.444 1.00 94.06 98 HIS A O 1
ATOM 788 N N . SER A 1 99 ? -20.633 23.083 0.537 1.00 94.62 99 SER A N 1
ATOM 789 C CA . SER A 1 99 ? -19.923 23.211 1.818 1.00 94.62 99 SER A CA 1
ATOM 790 C C . SER A 1 99 ? -19.638 21.860 2.483 1.00 94.62 99 SER A C 1
ATOM 792 O O . SER A 1 99 ? -18.594 21.692 3.107 1.00 94.62 99 SER A O 1
ATOM 794 N N . ARG A 1 100 ? -20.536 20.878 2.327 1.00 95.12 100 ARG A N 1
ATOM 795 C CA . ARG A 1 100 ? -20.347 19.510 2.832 1.00 95.12 100 ARG A CA 1
ATOM 796 C C . ARG A 1 100 ? -19.341 18.732 1.996 1.00 95.12 100 ARG A C 1
ATOM 798 O O . ARG A 1 100 ? -18.518 18.024 2.567 1.00 95.12 100 ARG A O 1
ATOM 805 N N . ARG A 1 101 ? -19.365 18.902 0.669 1.00 95.12 101 ARG A N 1
ATOM 806 C CA . ARG A 1 101 ? -18.377 18.302 -0.238 1.00 95.12 101 ARG A CA 1
ATOM 807 C C . ARG A 1 101 ? -16.950 18.689 0.157 1.00 95.12 101 ARG A C 1
ATOM 809 O O . ARG A 1 101 ? -16.128 17.794 0.315 1.00 95.12 101 ARG A O 1
ATOM 816 N N . GLU A 1 102 ? -16.681 19.973 0.387 1.00 96.81 102 GLU A N 1
ATOM 817 C CA . GLU A 1 102 ? -15.347 20.435 0.809 1.00 96.81 102 GLU A CA 1
ATOM 818 C C . GLU A 1 102 ? -14.917 19.809 2.146 1.00 96.81 102 GLU A C 1
ATOM 820 O O . GLU A 1 102 ? -13.818 19.271 2.261 1.00 96.81 102 GLU A O 1
ATOM 825 N N . GLN A 1 103 ? -15.819 19.764 3.136 1.00 96.06 103 GLN A N 1
ATOM 826 C CA . GLN A 1 103 ? -15.545 19.129 4.434 1.00 96.06 103 GLN A CA 1
ATOM 827 C C . GLN A 1 103 ? -15.182 17.642 4.298 1.00 96.06 103 GLN A C 1
ATOM 829 O O . GLN A 1 103 ? -14.271 17.161 4.975 1.00 96.06 103 GLN A O 1
ATOM 834 N N . ILE A 1 104 ? -15.880 16.919 3.418 1.00 95.31 104 ILE A N 1
ATOM 835 C CA . ILE A 1 104 ? -15.615 15.506 3.130 1.00 95.31 104 ILE A CA 1
ATOM 836 C C . ILE A 1 104 ? -14.251 15.336 2.457 1.00 95.31 104 ILE A C 1
ATOM 8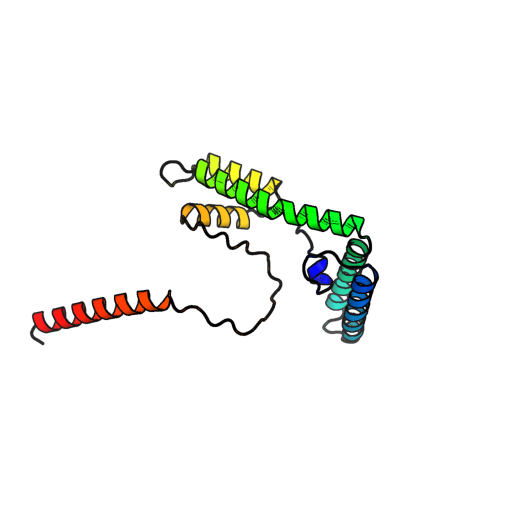38 O O . ILE A 1 104 ? -13.516 14.423 2.824 1.00 95.31 104 ILE A O 1
ATOM 842 N N . ILE A 1 105 ? -13.886 16.203 1.509 1.00 95.88 105 ILE A N 1
ATOM 843 C CA . ILE A 1 105 ? -12.582 16.151 0.830 1.00 95.88 105 ILE A CA 1
ATOM 844 C C . ILE A 1 105 ? -11.442 16.406 1.826 1.00 95.88 105 ILE A C 1
ATOM 846 O O . ILE A 1 105 ? -10.446 15.676 1.827 1.00 95.88 105 ILE A O 1
ATOM 850 N N . ASP A 1 106 ? -11.597 17.377 2.724 1.00 95.19 106 ASP A N 1
ATOM 851 C CA . ASP A 1 106 ? -10.610 17.660 3.769 1.00 95.19 106 ASP A CA 1
ATOM 852 C C . ASP A 1 106 ? -10.475 16.509 4.776 1.00 95.19 106 ASP A C 1
ATOM 854 O O . ASP A 1 106 ? -9.378 16.176 5.234 1.00 95.19 106 ASP A O 1
ATOM 858 N N . GLU A 1 107 ? -11.582 15.861 5.136 1.00 93.75 107 GLU A N 1
ATOM 859 C CA . GLU A 1 107 ? -11.569 14.663 5.975 1.00 93.75 107 GLU A CA 1
ATOM 860 C C . GLU A 1 107 ? -10.922 13.468 5.267 1.00 93.75 107 GLU A C 1
ATOM 862 O O . GLU A 1 107 ? -10.061 12.810 5.854 1.00 93.75 107 GLU A O 1
ATOM 867 N N . ALA A 1 108 ? -11.236 13.255 3.988 1.00 92.38 108 ALA A N 1
ATOM 868 C CA . ALA A 1 108 ? -10.608 12.248 3.141 1.00 92.38 108 ALA A CA 1
ATOM 869 C C . ALA A 1 108 ? -9.082 12.433 3.100 1.00 92.38 108 ALA A C 1
ATOM 871 O O . ALA A 1 108 ? -8.325 11.478 3.289 1.00 92.38 108 ALA A O 1
ATOM 872 N N . ARG A 1 109 ? -8.616 13.678 2.953 1.00 88.31 109 ARG A N 1
ATOM 873 C CA . ARG A 1 109 ? -7.188 14.018 2.970 1.00 88.31 109 ARG A CA 1
ATOM 874 C C . ARG A 1 109 ? -6.535 13.687 4.314 1.00 88.31 109 ARG A C 1
ATOM 876 O O . ARG A 1 109 ? -5.423 13.159 4.329 1.00 88.31 109 ARG A O 1
ATOM 883 N N . ARG A 1 110 ? -7.221 13.940 5.437 1.00 86.94 110 ARG A N 1
ATOM 884 C CA . ARG A 1 110 ? -6.736 13.602 6.792 1.00 86.94 110 ARG A CA 1
ATOM 885 C C . ARG A 1 110 ? -6.583 12.098 7.012 1.00 86.94 110 ARG A C 1
ATOM 887 O O . ARG A 1 110 ? -5.639 11.691 7.681 1.00 86.94 110 ARG A O 1
ATOM 894 N N . ILE A 1 111 ? -7.452 11.280 6.417 1.00 85.94 111 ILE A N 1
ATOM 895 C CA . ILE A 1 111 ? -7.345 9.810 6.469 1.00 85.94 111 ILE A CA 1
ATOM 896 C C . ILE A 1 111 ? -6.448 9.223 5.362 1.00 85.94 111 ILE A C 1
ATOM 898 O O . ILE A 1 111 ? -6.306 8.005 5.258 1.00 85.94 111 ILE A O 1
ATOM 902 N N . GLY A 1 112 ? -5.810 10.074 4.552 1.00 81.56 112 GLY A N 1
ATOM 903 C CA . GLY A 1 112 ? -4.824 9.676 3.547 1.00 81.56 112 GLY A CA 1
ATOM 904 C C . GLY A 1 112 ? -5.392 9.299 2.175 1.00 81.56 112 GLY A C 1
ATOM 905 O O . GLY A 1 112 ? -4.664 8.713 1.372 1.00 81.56 112 GLY A O 1
ATOM 906 N N . LEU A 1 113 ? -6.652 9.630 1.884 1.00 85.38 113 LEU A N 1
ATOM 907 C CA . LEU A 1 113 ? -7.225 9.506 0.543 1.00 85.38 113 LEU A CA 1
ATOM 908 C C . LEU A 1 113 ? -6.808 10.685 -0.340 1.00 85.38 113 LEU A C 1
ATOM 910 O O . LEU A 1 113 ? -6.685 11.825 0.115 1.00 85.38 113 LEU A O 1
ATOM 914 N N . SER A 1 114 ? -6.617 10.413 -1.630 1.00 85.44 114 SER A N 1
ATOM 915 C CA . SER A 1 114 ? -6.468 11.469 -2.627 1.00 85.44 114 SER A CA 1
ATOM 916 C C . SER A 1 114 ? -7.811 12.136 -2.921 1.00 85.44 114 SER A C 1
ATOM 918 O O . SER A 1 114 ? -8.878 11.552 -2.734 1.00 85.44 114 SER A O 1
ATOM 920 N N . GLU A 1 115 ? -7.766 13.357 -3.443 1.00 90.06 115 GLU A N 1
ATOM 921 C CA . GLU A 1 115 ? -8.968 14.093 -3.841 1.00 90.06 115 GLU A CA 1
ATOM 922 C C . GLU A 1 115 ? -9.792 13.340 -4.899 1.00 90.06 115 GLU A C 1
ATOM 924 O O . GLU A 1 115 ? -11.015 13.286 -4.819 1.00 90.06 115 GLU A O 1
ATOM 929 N N . PHE A 1 116 ? -9.135 12.678 -5.854 1.00 91.06 116 PHE A N 1
ATOM 930 C CA . PHE A 1 116 ? -9.811 11.818 -6.827 1.00 91.06 116 PHE A CA 1
ATOM 931 C C . PHE A 1 116 ? -10.533 10.637 -6.157 1.00 91.06 116 PHE A C 1
ATOM 933 O O . PHE A 1 116 ? -11.682 10.347 -6.485 1.00 91.06 116 PHE A O 1
ATOM 940 N N . GLN A 1 117 ? -9.891 9.978 -5.185 1.00 88.81 117 GLN A N 1
ATOM 941 C CA . GLN A 1 117 ? -10.510 8.887 -4.423 1.00 88.81 117 GLN A CA 1
ATOM 942 C C . GLN A 1 117 ? -11.710 9.375 -3.606 1.00 88.81 117 GLN A C 1
ATOM 944 O O . GLN A 1 117 ? -12.718 8.678 -3.540 1.00 88.81 117 GLN A O 1
ATOM 949 N N . ALA A 1 118 ? -11.625 10.577 -3.030 1.00 94.25 118 ALA A N 1
ATOM 950 C CA . ALA A 1 118 ? -12.738 11.197 -2.320 1.00 94.25 118 ALA A CA 1
ATOM 951 C C . ALA A 1 118 ? -13.936 11.439 -3.256 1.00 94.25 118 ALA A C 1
ATOM 953 O O . ALA A 1 118 ? -15.060 11.066 -2.926 1.00 94.25 118 ALA A O 1
ATOM 954 N N . HIS A 1 119 ? -13.698 11.986 -4.452 1.00 94.56 119 HIS A N 1
ATOM 955 C CA . HIS A 1 119 ? -14.744 12.191 -5.457 1.00 94.56 119 HIS A CA 1
ATOM 956 C C . HIS A 1 119 ? -15.386 10.881 -5.926 1.00 94.56 119 HIS A C 1
ATOM 958 O O . HIS A 1 119 ? -16.609 10.821 -6.051 1.00 94.56 119 HIS A O 1
ATOM 964 N N . LEU A 1 120 ? -14.591 9.828 -6.146 1.00 94.00 120 LEU A N 1
ATOM 965 C CA . LEU A 1 120 ? -15.121 8.505 -6.483 1.00 94.00 120 LEU A CA 1
ATOM 966 C C . LEU A 1 120 ? -15.999 7.939 -5.366 1.00 94.00 120 LEU A C 1
ATOM 968 O O . LEU A 1 120 ? -17.076 7.422 -5.648 1.00 94.00 120 LEU A O 1
ATOM 972 N N . LEU A 1 121 ? -15.570 8.077 -4.109 1.00 91.62 121 LEU A N 1
ATOM 973 C CA . LEU A 1 121 ? -16.343 7.617 -2.959 1.00 91.62 121 LEU A CA 1
ATOM 974 C C . LEU A 1 121 ? -17.685 8.355 -2.856 1.00 91.62 121 LEU A C 1
ATOM 976 O O . LEU A 1 121 ? -18.717 7.725 -2.651 1.00 91.62 121 LEU A O 1
ATOM 980 N N . ILE A 1 122 ? -17.687 9.676 -3.068 1.00 93.00 122 ILE A N 1
ATOM 981 C CA . ILE A 1 122 ? -18.915 10.484 -3.111 1.00 93.00 122 ILE A CA 1
ATOM 982 C C . ILE A 1 122 ? -19.843 10.005 -4.231 1.00 93.00 122 ILE A C 1
ATOM 984 O O . ILE A 1 122 ? -21.030 9.796 -3.992 1.00 93.00 122 ILE A O 1
ATOM 988 N N . ALA A 1 123 ? -19.316 9.823 -5.444 1.00 92.69 123 ALA A N 1
ATOM 989 C CA . ALA A 1 123 ? -20.102 9.369 -6.589 1.00 92.69 123 ALA A CA 1
ATOM 990 C C . ALA A 1 123 ? -20.724 7.987 -6.348 1.00 92.69 123 ALA A C 1
ATOM 992 O O . ALA A 1 123 ? -21.873 7.758 -6.714 1.00 92.69 123 ALA A O 1
ATOM 993 N N . GLN A 1 124 ? -19.989 7.087 -5.696 1.00 88.88 124 GLN A N 1
ATOM 994 C CA . GLN A 1 124 ? -20.476 5.755 -5.367 1.00 88.88 124 GLN A CA 1
ATOM 995 C C . GLN A 1 124 ? -21.616 5.790 -4.340 1.00 88.88 124 GLN A C 1
ATOM 997 O O . GLN A 1 124 ? -22.638 5.140 -4.547 1.00 88.88 124 GLN A O 1
ATOM 1002 N N . VAL A 1 125 ? -21.470 6.575 -3.267 1.00 91.31 125 VAL A N 1
ATOM 1003 C CA . VAL A 1 125 ? -22.530 6.727 -2.255 1.00 91.31 125 VAL A CA 1
ATOM 1004 C C . VAL A 1 125 ? -23.781 7.362 -2.871 1.00 91.31 125 VAL A C 1
ATOM 1006 O O . VAL A 1 125 ? -24.888 6.903 -2.613 1.00 91.31 125 VAL A O 1
ATOM 1009 N N . LEU A 1 126 ? -23.618 8.356 -3.753 1.00 88.75 126 LEU A N 1
ATOM 1010 C CA . LEU A 1 126 ? -24.727 8.954 -4.511 1.00 88.75 126 LEU A CA 1
ATOM 1011 C C . LEU A 1 126 ? -25.430 7.953 -5.442 1.00 88.75 126 LEU A C 1
ATOM 1013 O O . LEU A 1 126 ? -26.626 8.086 -5.686 1.00 88.75 126 LEU A O 1
ATOM 1017 N N . ALA A 1 127 ? -24.705 6.962 -5.966 1.00 89.19 127 ALA A N 1
ATOM 1018 C CA . ALA A 1 127 ? -25.266 5.920 -6.822 1.00 89.19 127 ALA A CA 1
ATOM 1019 C C . ALA A 1 127 ? -26.062 4.852 -6.044 1.00 89.19 127 ALA A C 1
ATOM 1021 O O . ALA A 1 127 ? -26.707 4.015 -6.674 1.00 89.19 127 ALA A O 1
ATOM 1022 N N . GLY A 1 128 ? -26.026 4.868 -4.704 1.00 80.06 128 GLY A N 1
ATOM 1023 C CA . GLY A 1 128 ? -26.708 3.881 -3.861 1.00 80.06 128 GLY A CA 1
ATOM 1024 C C . GLY A 1 128 ? -26.128 2.467 -3.976 1.00 80.06 128 GLY A C 1
ATOM 1025 O O . GLY A 1 128 ? -26.836 1.493 -3.733 1.00 80.06 128 GLY A O 1
ATOM 1026 N N . ASP A 1 129 ? -24.865 2.339 -4.395 1.00 75.19 129 ASP A N 1
ATOM 1027 C CA . ASP A 1 129 ? -24.195 1.043 -4.508 1.00 75.19 129 ASP A CA 1
ATOM 1028 C C . ASP A 1 129 ? -23.557 0.671 -3.158 1.00 75.19 129 ASP A C 1
ATOM 1030 O O . ASP A 1 129 ? -22.434 1.077 -2.844 1.00 75.19 129 ASP A O 1
ATOM 1034 N N . ASP A 1 130 ? -24.297 -0.092 -2.344 1.00 57.06 130 ASP A N 1
ATOM 1035 C CA . ASP A 1 130 ? -23.877 -0.575 -1.014 1.00 57.06 130 ASP A CA 1
ATOM 1036 C C . ASP A 1 130 ? -22.659 -1.519 -1.066 1.00 57.06 130 ASP A C 1
ATOM 1038 O O . ASP A 1 130 ? -22.029 -1.824 -0.046 1.00 57.06 130 ASP A O 1
ATOM 1042 N N . GLY A 1 131 ? -22.310 -2.024 -2.251 1.00 53.19 131 GLY A N 1
ATOM 1043 C CA . GLY A 1 131 ? -21.116 -2.830 -2.435 1.00 53.19 131 GLY A CA 1
ATOM 1044 C C . GLY A 1 131 ? -19.888 -1.934 -2.488 1.00 53.19 131 GLY A C 1
ATOM 1045 O O . GLY A 1 131 ? -19.671 -1.286 -3.494 1.00 53.19 131 GLY A O 1
ATOM 1046 N N . PHE A 1 132 ? -19.037 -1.918 -1.459 1.00 52.53 132 PHE A N 1
ATOM 1047 C CA . PHE A 1 132 ? -17.706 -1.300 -1.537 1.00 52.53 132 PHE A CA 1
ATOM 1048 C C . PHE A 1 132 ? -16.757 -2.178 -2.377 1.00 52.53 132 PHE A C 1
ATOM 1050 O O . PHE A 1 132 ? -16.201 -3.139 -1.828 1.00 52.53 132 PHE A O 1
ATOM 1057 N N . PRO A 1 133 ? -16.441 -1.882 -3.658 1.00 47.00 133 PRO A N 1
ATOM 1058 C CA . PRO A 1 133 ? -15.189 -2.357 -4.198 1.00 47.00 133 PRO A CA 1
ATOM 1059 C C . PRO A 1 133 ? -14.122 -1.485 -3.544 1.00 47.00 133 PRO A C 1
ATOM 1061 O O . PRO A 1 133 ? -13.835 -0.376 -3.987 1.00 47.00 133 PRO A O 1
ATOM 1064 N N . ILE A 1 134 ? -13.516 -1.968 -2.461 1.00 51.38 134 ILE A N 1
ATOM 1065 C CA . ILE A 1 134 ? -12.226 -1.434 -2.036 1.00 51.38 134 ILE A CA 1
ATOM 1066 C C . ILE A 1 134 ? -11.277 -1.749 -3.192 1.00 51.38 134 ILE A C 1
ATOM 1068 O O . ILE A 1 134 ? -10.674 -2.823 -3.247 1.00 51.38 134 ILE A O 1
ATOM 1072 N N . VAL A 1 135 ? -11.177 -0.830 -4.154 1.00 46.09 135 VAL A N 1
ATOM 1073 C CA . VAL A 1 135 ? -10.130 -0.828 -5.164 1.00 46.09 135 VAL A CA 1
ATOM 1074 C C . VAL A 1 135 ? -8.861 -0.485 -4.397 1.00 46.09 135 VAL A C 1
ATOM 1076 O O . VAL A 1 135 ? -8.376 0.644 -4.389 1.00 46.09 135 VAL A O 1
ATOM 1079 N N . ARG A 1 136 ? -8.311 -1.491 -3.703 1.00 44.28 136 ARG A N 1
ATOM 1080 C CA . ARG A 1 136 ? -6.869 -1.541 -3.497 1.00 44.28 136 ARG A CA 1
ATOM 1081 C C . ARG A 1 136 ? -6.275 -1.307 -4.881 1.00 44.28 136 ARG A C 1
ATOM 1083 O O . ARG A 1 136 ? -6.745 -1.963 -5.816 1.00 44.28 136 ARG A O 1
ATOM 1090 N N . PRO A 1 137 ? -5.291 -0.411 -5.047 1.00 42.19 137 PRO A N 1
ATOM 1091 C CA . PRO A 1 137 ? -4.502 -0.395 -6.262 1.00 42.19 137 PRO A CA 1
ATOM 1092 C C . PRO A 1 137 ? -3.825 -1.765 -6.353 1.00 42.19 137 PRO A C 1
ATOM 1094 O O . PRO A 1 137 ? -2.765 -1.996 -5.783 1.00 42.19 137 PRO A O 1
ATOM 1097 N N . GLN A 1 138 ? -4.507 -2.717 -6.992 1.00 40.72 138 GLN A N 1
ATOM 1098 C CA . GLN A 1 138 ? -3.944 -3.974 -7.426 1.00 40.72 138 GLN A CA 1
ATOM 1099 C C . GLN A 1 138 ? -2.925 -3.570 -8.475 1.00 40.72 138 GLN A C 1
ATOM 1101 O O . GLN A 1 138 ? -3.260 -3.302 -9.628 1.00 40.72 138 GLN A O 1
ATOM 1106 N N . SER A 1 139 ? -1.670 -3.478 -8.051 1.00 43.59 139 SER A N 1
ATOM 1107 C CA . SER A 1 139 ? -0.540 -3.706 -8.933 1.00 43.59 139 SER A CA 1
ATOM 1108 C C . SER A 1 139 ? -0.882 -4.942 -9.761 1.00 43.59 139 SER A C 1
ATOM 1110 O O . SER A 1 139 ? -1.119 -6.016 -9.215 1.00 43.59 139 SER A O 1
ATOM 1112 N N . ALA A 1 140 ? -1.034 -4.716 -11.065 1.00 44.34 140 ALA A N 1
ATOM 1113 C CA . ALA A 1 140 ? -1.583 -5.629 -12.053 1.00 44.34 140 ALA A CA 1
ATOM 1114 C C . ALA A 1 140 ? -1.147 -7.087 -11.833 1.00 44.34 140 ALA A C 1
ATOM 1116 O O . ALA A 1 140 ? -0.106 -7.527 -12.319 1.00 44.34 140 ALA A O 1
ATOM 1117 N N . GLN A 1 141 ? -1.974 -7.860 -11.131 1.00 42.84 141 GLN A N 1
ATOM 1118 C CA . GLN A 1 141 ? -1.947 -9.306 -11.227 1.00 42.84 141 GLN A CA 1
ATOM 1119 C C . GLN A 1 141 ? -2.845 -9.680 -12.394 1.00 42.84 141 GLN A C 1
ATOM 1121 O O . GLN A 1 141 ? -4.064 -9.783 -12.282 1.00 42.84 141 GLN A O 1
ATOM 1126 N N . VAL A 1 142 ? -2.195 -9.887 -13.535 1.00 51.56 142 VAL A N 1
ATOM 1127 C CA . VAL A 1 142 ? -2.693 -10.759 -14.591 1.00 51.56 142 VAL A CA 1
ATOM 1128 C C . VAL A 1 142 ? -3.015 -12.102 -13.934 1.00 51.56 142 VAL A C 1
ATOM 1130 O O . VAL A 1 142 ? -2.126 -12.900 -13.653 1.00 51.56 142 VAL A O 1
ATOM 1133 N N . SER A 1 143 ? -4.289 -12.334 -13.631 1.00 42.66 143 SER A N 1
ATOM 1134 C CA . SER A 1 143 ? -4.783 -13.642 -13.221 1.00 42.66 143 SER A CA 1
ATOM 1135 C C . SER A 1 143 ? -5.980 -13.991 -14.087 1.00 42.66 143 SER A C 1
ATOM 1137 O O . SER A 1 143 ? -7.082 -13.454 -13.962 1.00 42.66 143 SER A O 1
ATOM 1139 N N . ALA A 1 144 ? -5.688 -14.855 -15.050 1.00 49.22 144 ALA A N 1
ATOM 1140 C CA . ALA A 1 144 ? -6.631 -15.450 -15.963 1.00 49.22 144 ALA A CA 1
ATOM 1141 C C . ALA A 1 144 ? -7.734 -16.222 -15.214 1.00 49.22 144 ALA A C 1
ATOM 1143 O O . ALA A 1 144 ? -7.489 -16.880 -14.207 1.00 49.22 144 ALA A O 1
ATOM 1144 N N . LYS A 1 145 ? -8.933 -16.193 -15.809 1.00 47.41 145 LYS A N 1
ATOM 1145 C CA . LYS A 1 145 ? -10.111 -17.042 -15.552 1.00 47.41 145 LYS A CA 1
ATOM 1146 C C . LYS A 1 145 ? -10.726 -16.988 -14.144 1.00 47.41 145 LYS A C 1
ATOM 1148 O O . LYS A 1 145 ? -10.447 -17.809 -13.276 1.00 47.41 145 LYS A O 1
ATOM 1153 N N . ARG A 1 146 ? -11.790 -16.185 -14.026 1.00 43.16 146 ARG A N 1
ATOM 1154 C CA . ARG A 1 146 ? -12.984 -16.561 -13.246 1.00 43.16 146 ARG A CA 1
ATOM 1155 C C . ARG A 1 146 ? -14.224 -16.565 -14.148 1.00 43.16 146 ARG A C 1
ATOM 1157 O O . ARG A 1 146 ? -14.568 -15.517 -14.688 1.00 43.16 146 ARG A O 1
ATOM 1164 N N . PRO A 1 147 ? -14.927 -17.700 -14.300 1.00 52.72 147 PRO A N 1
ATOM 1165 C CA . PRO A 1 147 ? -16.240 -17.744 -14.918 1.00 52.72 147 PRO A CA 1
ATOM 1166 C C . PRO A 1 147 ? -17.313 -17.677 -13.824 1.00 52.72 147 PRO A C 1
ATOM 1168 O O . PRO A 1 147 ? -17.531 -18.664 -13.130 1.00 52.72 147 PRO A O 1
ATOM 1171 N N . ARG A 1 148 ? -18.006 -16.541 -13.668 1.00 51.53 148 ARG A N 1
ATOM 1172 C CA . ARG A 1 148 ? -19.391 -16.499 -13.143 1.00 51.53 148 ARG A CA 1
ATOM 1173 C C . ARG A 1 148 ? -19.984 -15.088 -13.211 1.00 51.53 148 ARG A C 1
ATOM 1175 O O . ARG A 1 148 ? -20.172 -14.417 -12.209 1.00 51.53 148 ARG A O 1
ATOM 1182 N N . ALA A 1 149 ? -20.353 -14.677 -14.418 1.00 46.88 149 ALA A N 1
ATOM 1183 C CA . ALA A 1 149 ? -21.323 -13.610 -14.651 1.00 46.88 149 ALA A CA 1
ATOM 1184 C C . ALA A 1 149 ? -22.529 -14.226 -15.380 1.00 46.88 149 ALA A C 1
ATOM 1186 O O . ALA A 1 149 ? -22.699 -14.052 -16.579 1.00 46.88 149 ALA A O 1
ATOM 1187 N N . LYS A 1 150 ? -23.319 -15.047 -14.672 1.00 48.38 150 LYS A N 1
ATOM 1188 C CA . LYS A 1 150 ? -24.526 -15.688 -15.238 1.00 48.38 150 LYS A CA 1
ATOM 1189 C C . LYS A 1 150 ? -25.821 -14.904 -14.993 1.00 48.38 150 LYS A C 1
ATOM 1191 O O . LYS A 1 150 ? -26.831 -15.240 -15.591 1.00 48.38 150 LYS A O 1
ATOM 1196 N N . HIS A 1 151 ? -25.804 -13.859 -14.162 1.00 45.06 151 HIS A N 1
ATOM 1197 C CA . HIS A 1 151 ? -27.030 -13.130 -13.799 1.00 45.06 151 HIS A CA 1
ATOM 1198 C C . HIS A 1 151 ? -27.156 -11.736 -14.433 1.00 45.06 151 HIS A C 1
ATOM 1200 O O . HIS A 1 151 ? -28.269 -11.235 -14.559 1.00 45.06 151 HIS A O 1
ATOM 1206 N N . ALA A 1 152 ? -26.060 -11.130 -14.906 1.00 47.66 152 ALA A N 1
ATOM 1207 C CA . ALA A 1 152 ? -26.107 -9.816 -15.559 1.00 47.66 152 ALA A CA 1
ATOM 1208 C C . ALA A 1 152 ? -26.528 -9.893 -17.041 1.00 47.66 152 ALA A C 1
ATOM 1210 O O . ALA A 1 152 ? -27.216 -9.007 -17.541 1.00 47.66 152 ALA A O 1
ATOM 1211 N N . SER A 1 153 ? -26.192 -10.982 -17.740 1.00 47.91 153 SER A N 1
ATOM 1212 C CA . SER A 1 153 ? -26.521 -11.169 -19.162 1.00 47.91 153 SER A CA 1
ATOM 1213 C C . SER A 1 153 ? -28.001 -11.469 -19.423 1.00 47.91 153 SER A C 1
ATOM 1215 O O . SER A 1 153 ? -28.492 -11.223 -20.522 1.00 47.91 153 SER A O 1
ATOM 1217 N N . MET A 1 154 ? -28.741 -11.947 -18.420 1.00 48.38 154 MET A N 1
ATOM 1218 C CA . MET A 1 154 ? -30.155 -12.294 -18.586 1.00 48.38 154 MET A CA 1
ATOM 1219 C C . MET A 1 154 ? -31.059 -11.050 -18.671 1.00 48.38 154 MET A C 1
ATOM 1221 O O . MET A 1 154 ? -32.074 -11.076 -19.363 1.00 48.38 154 MET A O 1
ATOM 1225 N N . ARG A 1 155 ? -30.669 -9.931 -18.041 1.00 52.62 155 ARG A N 1
ATOM 1226 C CA . ARG A 1 155 ? -31.430 -8.668 -18.102 1.00 52.62 155 ARG A CA 1
ATOM 1227 C C . ARG A 1 155 ? -31.275 -7.945 -19.446 1.00 52.62 155 ARG A C 1
ATOM 1229 O O . ARG A 1 155 ? -32.239 -7.360 -19.928 1.00 52.62 155 ARG A O 1
ATOM 1236 N N . LEU A 1 156 ? -30.108 -8.054 -20.087 1.00 55.75 156 LEU A N 1
ATOM 1237 C CA . LEU A 1 156 ? -29.870 -7.495 -21.427 1.00 55.75 156 LEU A CA 1
ATOM 1238 C C . LEU A 1 156 ? -30.630 -8.254 -22.525 1.00 55.75 156 LEU A C 1
ATOM 1240 O O . LEU A 1 156 ? -31.145 -7.631 -23.451 1.00 55.75 156 LEU A O 1
ATOM 1244 N N . ALA A 1 157 ? -30.776 -9.576 -22.396 1.00 58.09 157 ALA A N 1
ATOM 1245 C CA . ALA A 1 157 ? -31.555 -10.369 -23.348 1.00 58.09 157 ALA A CA 1
ATOM 1246 C C . ALA A 1 157 ? -33.057 -10.021 -23.314 1.00 58.09 157 ALA A C 1
ATOM 1248 O O . ALA A 1 157 ? -33.685 -9.909 -24.364 1.00 58.09 157 ALA A O 1
ATOM 1249 N N . ALA A 1 158 ? -33.628 -9.787 -22.125 1.00 62.84 158 ALA A N 1
ATOM 1250 C CA . ALA A 1 158 ? -35.046 -9.445 -21.982 1.00 62.84 158 ALA A CA 1
ATOM 1251 C C . ALA A 1 158 ? -35.404 -8.087 -22.619 1.00 62.84 158 ALA A C 1
ATOM 1253 O O . ALA A 1 158 ? -36.448 -7.964 -23.260 1.00 62.84 158 ALA A O 1
ATOM 1254 N N . ALA A 1 159 ? -34.523 -7.086 -22.505 1.00 70.38 159 ALA A N 1
ATOM 1255 C CA . ALA A 1 159 ? -34.735 -5.773 -23.118 1.00 70.38 159 ALA A CA 1
ATOM 1256 C C . ALA A 1 159 ? -34.712 -5.834 -24.659 1.00 70.38 159 ALA A C 1
ATOM 1258 O O . ALA A 1 159 ? -35.524 -5.183 -25.316 1.00 70.38 159 ALA A O 1
ATOM 1259 N N . GLY A 1 160 ? -33.836 -6.664 -25.239 1.00 78.50 160 GLY A N 1
ATOM 1260 C CA . GLY A 1 160 ? -33.749 -6.842 -26.692 1.00 78.50 160 GLY A CA 1
ATOM 1261 C C . GLY A 1 160 ? -34.997 -7.486 -27.303 1.00 78.50 160 GLY A C 1
ATOM 1262 O O . GLY A 1 160 ? -35.471 -7.037 -28.345 1.00 78.50 160 GLY A O 1
ATOM 1263 N N . VAL A 1 161 ? -35.576 -8.494 -26.638 1.00 83.75 161 VAL A N 1
ATOM 1264 C CA . VAL A 1 161 ? -36.794 -9.171 -27.124 1.00 83.75 161 VAL A CA 1
ATOM 1265 C C . VAL A 1 161 ? -38.000 -8.228 -27.111 1.00 83.75 161 VAL A C 1
ATOM 1267 O O . VAL A 1 161 ? -38.774 -8.218 -28.067 1.00 83.75 161 VAL A O 1
ATOM 1270 N N . LEU A 1 162 ? -38.136 -7.390 -26.078 1.00 86.81 162 LEU A N 1
ATOM 1271 C CA . LEU A 1 162 ? -39.207 -6.390 -26.003 1.00 86.81 162 LEU A CA 1
ATOM 1272 C C . LEU A 1 162 ? -39.080 -5.321 -27.093 1.00 86.81 162 LEU A C 1
ATOM 1274 O O . LEU A 1 162 ? -40.072 -5.000 -27.746 1.00 86.81 16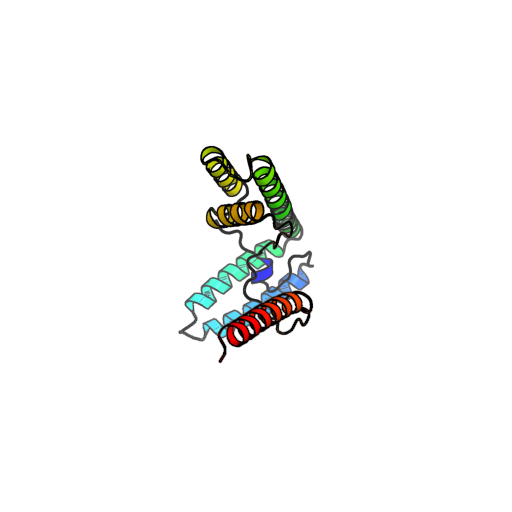2 LEU A O 1
ATOM 1278 N N . ALA A 1 163 ? -37.868 -4.813 -27.333 1.00 86.25 163 ALA A N 1
ATOM 1279 C CA . ALA A 1 163 ? -37.624 -3.833 -28.388 1.00 86.25 163 ALA A CA 1
ATOM 1280 C C . ALA A 1 163 ? -37.939 -4.403 -29.784 1.00 86.25 163 ALA A C 1
ATOM 1282 O O . ALA A 1 163 ? -38.589 -3.738 -30.59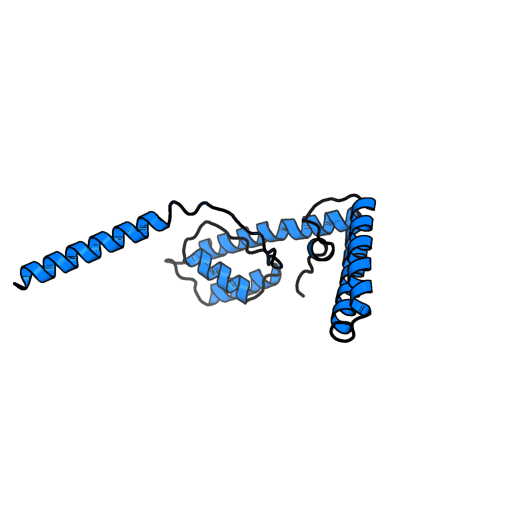1 1.00 86.25 163 ALA A O 1
ATOM 1283 N N . LEU A 1 164 ? -37.549 -5.655 -30.048 1.00 90.31 164 LEU A N 1
ATOM 1284 C CA . LEU A 1 164 ? -37.839 -6.326 -31.317 1.00 90.31 164 LEU A CA 1
ATOM 1285 C C . LEU A 1 164 ? -39.342 -6.586 -31.504 1.00 90.31 164 LEU A C 1
ATOM 1287 O O . LEU A 1 164 ? -39.868 -6.380 -32.596 1.00 90.31 164 LEU A O 1
ATOM 1291 N N . ALA A 1 165 ? -40.049 -6.994 -30.445 1.00 92.12 165 ALA A N 1
ATOM 1292 C CA . ALA A 1 165 ? -41.494 -7.208 -30.491 1.00 92.12 165 ALA A CA 1
ATOM 1293 C C . ALA A 1 165 ? -42.258 -5.909 -30.798 1.00 92.12 165 ALA A C 1
ATOM 1295 O O . ALA A 1 165 ? -43.153 -5.910 -31.643 1.00 92.12 165 ALA A O 1
ATOM 1296 N N . PHE A 1 166 ? -41.869 -4.792 -30.173 1.00 93.25 166 PHE A N 1
ATOM 1297 C CA . PHE A 1 166 ? -42.441 -3.476 -30.474 1.00 93.25 166 PHE A CA 1
ATOM 1298 C C . PHE A 1 166 ? -42.150 -3.031 -31.909 1.00 93.25 166 PHE A C 1
ATOM 1300 O O . PHE A 1 166 ? -43.042 -2.518 -32.582 1.00 93.25 166 PHE A O 1
ATOM 1307 N N . PHE A 1 167 ? -40.932 -3.265 -32.399 1.00 91.12 167 PHE A N 1
ATOM 1308 C CA . PHE A 1 167 ? -40.552 -2.918 -33.765 1.00 91.12 167 PHE A CA 1
ATOM 1309 C C . PHE A 1 167 ? -41.369 -3.694 -34.811 1.00 91.12 167 PHE A C 1
ATOM 1311 O O . PHE A 1 167 ? -41.899 -3.104 -35.749 1.00 91.12 167 PHE A O 1
ATOM 1318 N N . LEU A 1 168 ? -41.553 -5.004 -34.618 1.00 93.19 168 LEU A N 1
ATOM 1319 C CA . LEU A 1 168 ? -42.376 -5.829 -35.508 1.00 93.19 168 LEU A CA 1
ATOM 1320 C C . LEU A 1 168 ? -43.863 -5.457 -35.444 1.00 93.19 168 LEU A C 1
ATOM 1322 O O . LEU A 1 168 ? -44.539 -5.444 -36.474 1.00 93.19 168 LEU A O 1
ATOM 1326 N N . ALA A 1 169 ? -44.377 -5.122 -34.257 1.00 92.19 169 ALA A N 1
ATOM 1327 C CA . ALA A 1 169 ? -45.741 -4.621 -34.110 1.00 92.19 169 ALA A CA 1
ATOM 1328 C C . ALA A 1 169 ? -45.941 -3.290 -34.857 1.00 92.19 169 ALA A C 1
ATOM 1330 O O . ALA A 1 169 ? -46.967 -3.112 -35.513 1.00 92.19 169 ALA A O 1
ATOM 1331 N N . ALA A 1 170 ? -44.947 -2.396 -34.816 1.00 91.69 170 ALA A N 1
ATOM 1332 C CA . ALA A 1 170 ? -44.971 -1.132 -35.546 1.00 91.69 170 ALA A CA 1
ATOM 1333 C C . ALA A 1 170 ? -44.950 -1.338 -37.069 1.00 91.69 170 ALA A C 1
ATOM 1335 O O . ALA A 1 170 ? -45.752 -0.717 -37.762 1.00 91.69 170 ALA A O 1
ATOM 1336 N N . ILE A 1 171 ? -44.112 -2.247 -37.589 1.00 93.12 171 ILE A N 1
ATOM 1337 C CA . ILE A 1 171 ? -44.091 -2.588 -39.025 1.00 93.12 171 ILE A CA 1
ATOM 1338 C C . ILE A 1 171 ? -45.452 -3.126 -39.469 1.00 93.12 171 ILE A C 1
ATOM 1340 O O . ILE A 1 171 ? -46.001 -2.659 -40.465 1.00 93.12 171 ILE A O 1
ATOM 1344 N N . ARG A 1 172 ? -46.040 -4.051 -38.696 1.00 90.50 172 ARG A N 1
ATOM 1345 C CA . ARG A 1 172 ? -47.344 -4.631 -39.043 1.00 90.50 172 ARG A CA 1
ATOM 1346 C C . ARG A 1 172 ? -48.478 -3.608 -39.007 1.00 90.50 172 ARG A C 1
ATOM 1348 O O . ARG A 1 172 ? -49.418 -3.723 -39.786 1.00 90.50 172 ARG A O 1
ATOM 1355 N N . TRP A 1 173 ? -48.406 -2.619 -38.119 1.00 89.31 173 TRP A N 1
ATOM 1356 C CA . TRP A 1 173 ? -49.379 -1.526 -38.084 1.00 89.31 173 TRP A CA 1
ATOM 1357 C C . TRP A 1 173 ? -49.222 -0.563 -39.269 1.00 89.31 173 TRP A C 1
ATOM 1359 O O . TRP A 1 173 ? -50.216 -0.038 -39.760 1.00 89.31 173 TRP A O 1
ATOM 1369 N N . LEU A 1 174 ? -47.995 -0.380 -39.769 1.00 89.38 174 LEU A N 1
ATOM 1370 C CA . LEU A 1 174 ? -47.697 0.475 -40.921 1.00 89.38 174 LEU A CA 1
ATOM 1371 C C . LEU A 1 174 ? -48.096 -0.142 -42.277 1.00 89.38 174 LEU A C 1
ATOM 1373 O O . LEU A 1 174 ? -48.020 0.545 -43.292 1.00 89.38 174 LEU A O 1
ATOM 1377 N N . GLY A 1 175 ? -48.534 -1.406 -42.298 1.00 79.81 175 GLY A N 1
ATOM 1378 C CA . GLY A 1 175 ? -49.065 -2.067 -43.495 1.00 79.81 175 GLY A CA 1
ATOM 1379 C C . GLY A 1 175 ? -48.016 -2.457 -44.541 1.00 79.81 175 GLY A C 1
ATOM 1380 O O . GLY A 1 175 ? -48.367 -2.583 -45.713 1.00 79.81 175 GLY A O 1
ATOM 1381 N N . ILE A 1 176 ? -46.755 -2.623 -44.123 1.00 61.19 176 ILE A N 1
ATOM 1382 C CA . ILE A 1 176 ? -45.668 -3.209 -44.929 1.00 61.19 176 ILE A CA 1
ATOM 1383 C C . ILE A 1 176 ? -45.648 -4.727 -44.734 1.00 61.19 176 ILE A C 1
ATOM 1385 O O . ILE A 1 176 ? -45.855 -5.174 -43.580 1.00 61.19 176 ILE A O 1
#

Foldseek 3Di:
DPDDDLCVLLVHDLDQDALVVLVVSLVVVLVVLVVVCVPPVCNVVSVVSNVSSVVSNVQRNDRVSSVVVSVLVVVLVVLLVVLLVVLLVQDDVLDHDPVRLVVSLVSCVVSPHDSVRSVVSNVCSSVVPPDDPPPPVPPDDPDDDDDDPPPPVVVVVVVVVVVVVVVVVVVVVVPD

pLDDT: mean 83.32, std 17.44, range [40.72, 98.19]

Radius of gyration: 24.89 Å; chains: 1; bounding box: 73×41×60 Å

Secondary structure (DSSP, 8-state):
-----HHHHHTPPSS---HHHHHHHHHHHHHHHHHHHT-GGGHHHHHHHHHHHHHHHHHHSSHHHHHHHHHHHHHHHHHHHHHHHHHHHT-BTTB--HHHHHHHHHHHHHTT--HHHHHHHHHHHHTT----------------------SSHHHHHHHHHHHHHHHHHHHHHTT-

Sequence (176 aa):
MARQDYFAILGLAPGRYGPAEVERQFLLRRRTLLDRLHHPACREQASADLDRLHVAYAALRDPARQSQHLSEQRHAPDAVVLLARRIGDALEDGLLRHSRREQIIDEARRIGLSEFQAHLLIAQVLAGDDGFPIVRPQSAQVSAKRPRAKHASMRLAAAGVLALAFFLAAIRWLGI